Protein AF-G9KRQ0-F1 (afdb_monomer_lite)

pLDDT: mean 76.72, std 19.13, range [40.53, 97.62]

Foldseek 3Di:
DPPPCPPFKKFWKKKWFAADPLLVVQVVVLVVVVVPDPVVPPPPPPDDDDPCPPPPNFDFDKPAADWDQDPVRNTTMGTHGMPPDPPDDNPDDIDTDGDGDGDPPDDDDPPDDRDMDIDIDTPPDDPVPDDDPDDDDDDPDD

Radius of gyration: 24.35 Å; chains: 1; bounding box: 49×50×84 Å

InterPro domains:
  IPR028565 Mu homology domain [PF00928] (9-139)
  IPR028565 Mu homology domain [PS51072] (1-142)
  IPR036168 AP-2 complex subunit mu, C-terminal superfamily [SSF49447] (8-139)
  IPR050431 Adaptor complexes medium subunit [PTHR10529] (8-141)

Sequence (142 aa):
PSCASALRSCDNIMIHFPVPSQWIKALWTMNLQRQKSLKAKMNRRACLGNLHEPESEPVIQVTVGSAKYESAYRAIIWKIDRLPDKNSSPDHPHCLSYKLELGSDQEIPYDWYPFATVQFGMLDTCASRTEVRSLGVESDVQ

Secondary structure (DSSP, 8-state):
---------EEEEEEEEE--GGGHHHHHHHHHHT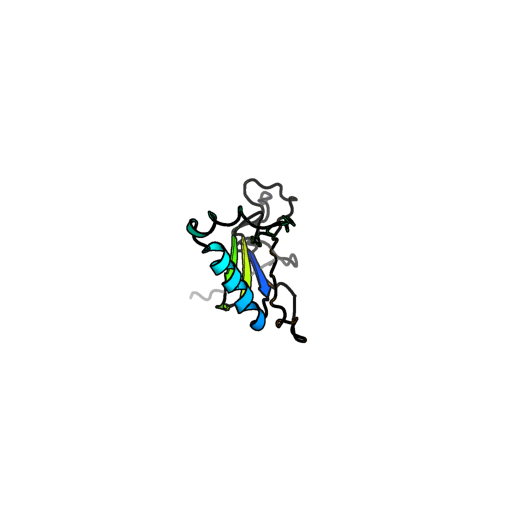T--GGGGGS-TTSS------------EESSSEEEEETTTTEEEEEEEEES-TTS-TTPPP-EE---PPPTT----TT---PPEEEEE-TT--TT--------------

Structure (mmCIF, N/CA/C/O backbone):
data_AF-G9KRQ0-F1
#
_entry.id   AF-G9KRQ0-F1
#
loop_
_atom_site.group_PDB
_atom_site.id
_atom_site.type_symbol
_atom_site.label_atom_id
_atom_site.label_alt_id
_atom_site.label_comp_id
_atom_site.label_asym_id
_atom_site.label_entity_id
_atom_site.label_seq_id
_atom_site.pdbx_PDB_ins_code
_atom_site.Cartn_x
_atom_site.Cartn_y
_atom_site.Cartn_z
_atom_site.occupancy
_atom_site.B_iso_or_equiv
_atom_site.auth_seq_id
_atom_site.auth_comp_id
_atom_site.auth_asym_id
_atom_site.auth_atom_id
_atom_site.pdbx_PDB_model_num
ATOM 1 N N . PRO A 1 1 ? 23.489 0.588 -27.232 1.00 40.53 1 PRO A N 1
ATOM 2 C CA . PRO A 1 1 ? 22.285 1.364 -26.863 1.00 40.53 1 PRO A CA 1
ATOM 3 C C . PRO A 1 1 ? 22.337 1.733 -25.376 1.00 40.53 1 PRO A C 1
ATOM 5 O O . PRO A 1 1 ? 21.961 0.951 -24.511 1.00 40.53 1 PRO A O 1
ATOM 8 N N . SER A 1 2 ? 22.905 2.901 -25.088 1.00 43.94 2 SER A N 1
ATOM 9 C CA . SER A 1 2 ? 22.895 3.508 -23.761 1.00 43.94 2 SER A CA 1
ATOM 10 C C . SER A 1 2 ? 21.457 3.898 -23.437 1.00 43.94 2 SER A C 1
ATOM 12 O O . SER A 1 2 ? 20.997 4.968 -23.838 1.00 43.94 2 SER A O 1
ATOM 14 N N . CYS A 1 3 ? 20.723 2.999 -22.781 1.00 45.84 3 CYS A N 1
ATOM 15 C CA . CYS A 1 3 ? 19.448 3.359 -22.189 1.00 45.84 3 CYS A CA 1
ATOM 16 C C . CYS A 1 3 ? 19.786 4.391 -21.115 1.00 45.84 3 CYS A C 1
ATOM 18 O O . CYS A 1 3 ? 20.409 4.064 -20.102 1.00 45.84 3 CYS A O 1
ATOM 20 N N . ALA A 1 4 ? 19.506 5.659 -21.421 1.00 44.25 4 ALA A N 1
ATOM 21 C CA . ALA A 1 4 ? 19.580 6.739 -20.460 1.00 44.25 4 ALA A CA 1
ATOM 22 C C . ALA A 1 4 ? 18.897 6.257 -19.182 1.00 44.25 4 ALA A C 1
ATOM 24 O O . ALA A 1 4 ? 17.858 5.602 -19.252 1.00 44.25 4 ALA A O 1
ATOM 25 N N . SER A 1 5 ? 19.505 6.535 -18.034 1.00 49.56 5 SER A N 1
ATOM 26 C CA . SER A 1 5 ? 18.956 6.242 -16.718 1.00 49.56 5 SER A CA 1
ATOM 27 C C . SER A 1 5 ? 17.664 7.039 -16.508 1.00 49.56 5 SER A C 1
ATOM 29 O O . SER A 1 5 ? 17.638 8.021 -15.769 1.00 49.56 5 SER A O 1
ATOM 31 N N . ALA A 1 6 ? 16.587 6.654 -17.190 1.00 54.94 6 ALA A N 1
ATOM 32 C CA . ALA A 1 6 ? 15.247 6.974 -16.763 1.00 54.94 6 ALA A CA 1
ATOM 33 C C . ALA A 1 6 ? 15.156 6.408 -15.347 1.00 54.94 6 ALA A C 1
ATOM 35 O O . ALA A 1 6 ? 15.410 5.216 -15.143 1.00 54.94 6 ALA A O 1
ATOM 36 N N . LEU A 1 7 ? 14.920 7.270 -14.355 1.00 62.81 7 LEU A N 1
ATOM 37 C CA . LEU A 1 7 ? 14.685 6.800 -12.996 1.00 62.81 7 LEU A CA 1
ATOM 38 C C . LEU A 1 7 ? 13.616 5.711 -13.072 1.00 62.81 7 LEU A C 1
ATOM 40 O O . LEU A 1 7 ? 12.515 5.964 -13.564 1.00 62.81 7 LEU A O 1
ATOM 44 N N . ARG A 1 8 ? 13.974 4.500 -12.634 1.00 78.56 8 ARG A N 1
ATOM 45 C CA . ARG A 1 8 ? 13.055 3.364 -12.586 1.00 78.56 8 ARG A CA 1
ATOM 46 C C . ARG A 1 8 ? 11.868 3.786 -11.736 1.00 78.56 8 ARG A C 1
ATOM 48 O O . ARG A 1 8 ? 12.049 4.071 -10.553 1.00 78.56 8 ARG A O 1
ATOM 55 N N . SER A 1 9 ? 10.695 3.879 -12.352 1.00 87.56 9 SER A N 1
ATOM 56 C CA . SER A 1 9 ? 9.474 4.187 -11.625 1.00 87.56 9 SER A CA 1
ATOM 57 C C . SER A 1 9 ? 8.774 2.919 -11.170 1.00 87.56 9 SER A C 1
ATOM 59 O O . SER A 1 9 ? 8.830 1.877 -11.820 1.00 87.56 9 SER A O 1
ATOM 61 N N . CYS A 1 10 ? 8.139 3.036 -10.016 1.00 91.19 10 CYS A N 1
ATOM 62 C CA . CYS A 1 10 ? 7.253 2.048 -9.447 1.00 91.19 10 CYS A CA 1
ATOM 63 C C . CYS A 1 10 ? 5.831 2.567 -9.632 1.00 91.19 10 CYS A C 1
ATOM 65 O O . CYS A 1 10 ? 5.508 3.634 -9.117 1.00 91.19 10 CYS A O 1
ATOM 67 N N . ASP A 1 11 ? 5.016 1.854 -10.392 1.00 93.81 11 ASP A N 1
ATOM 68 C CA . ASP A 1 11 ? 3.681 2.276 -10.796 1.00 93.81 11 ASP A CA 1
ATOM 69 C C . ASP A 1 11 ? 2.613 1.423 -10.098 1.00 93.81 11 ASP A C 1
ATOM 71 O O . ASP A 1 11 ? 2.853 0.268 -9.737 1.00 93.81 11 ASP A O 1
ATOM 75 N N . ASN A 1 12 ? 1.409 1.976 -9.941 1.00 95.31 12 ASN A N 1
ATOM 76 C CA . ASN A 1 12 ? 0.234 1.288 -9.391 1.00 95.31 12 ASN A CA 1
ATOM 77 C C . ASN A 1 12 ? 0.499 0.622 -8.031 1.00 95.31 12 ASN A C 1
ATOM 79 O O . ASN A 1 12 ? 0.153 -0.541 -7.811 1.00 95.31 12 ASN A O 1
ATOM 83 N N . ILE A 1 13 ? 1.137 1.353 -7.120 1.00 96.69 13 ILE A N 1
ATOM 84 C CA . ILE A 1 13 ? 1.489 0.839 -5.800 1.00 96.69 13 ILE A CA 1
ATOM 85 C C . ILE A 1 13 ? 0.234 0.795 -4.933 1.00 96.69 13 ILE A C 1
ATOM 87 O O . ILE A 1 13 ? -0.476 1.790 -4.765 1.00 96.69 13 ILE A O 1
ATOM 91 N N . MET A 1 14 ? -0.011 -0.364 -4.340 1.00 97.50 14 MET A N 1
ATOM 92 C CA . MET A 1 14 ? -1.110 -0.609 -3.428 1.00 97.50 14 MET A CA 1
ATOM 93 C C . MET A 1 14 ? -0.592 -1.328 -2.187 1.00 97.50 14 MET A C 1
ATOM 95 O O . MET A 1 14 ? -0.025 -2.415 -2.281 1.00 97.50 14 MET A O 1
ATOM 99 N N . ILE A 1 15 ? -0.774 -0.713 -1.021 1.00 97.62 15 ILE A N 1
ATOM 100 C CA . ILE A 1 15 ? -0.382 -1.287 0.269 1.00 97.62 15 ILE A CA 1
ATOM 101 C C . ILE A 1 15 ? -1.645 -1.577 1.073 1.00 97.62 15 ILE A C 1
ATOM 103 O O . ILE A 1 15 ? -2.445 -0.678 1.333 1.00 97.62 15 ILE A O 1
ATOM 107 N N . HIS A 1 16 ? -1.834 -2.839 1.446 1.00 96.31 16 HIS A N 1
ATOM 108 C CA . HIS A 1 16 ? -2.988 -3.332 2.190 1.00 96.31 16 HIS A CA 1
ATOM 109 C C . HIS A 1 16 ? -2.615 -3.524 3.653 1.00 96.31 16 HIS A C 1
ATOM 111 O O . HIS A 1 16 ? -1.859 -4.439 3.971 1.00 96.31 16 HIS A O 1
ATOM 117 N N . PHE A 1 17 ? -3.181 -2.715 4.544 1.00 94.62 17 PHE A N 1
ATOM 118 C CA . PHE A 1 17 ? -3.076 -2.906 5.989 1.00 94.62 17 PHE A CA 1
ATOM 119 C C . PHE A 1 17 ? -4.342 -3.613 6.495 1.00 94.62 17 PHE A C 1
ATOM 121 O O . PHE A 1 17 ? -5.408 -2.987 6.520 1.00 94.62 17 PHE A O 1
ATOM 128 N N . PRO A 1 18 ? -4.276 -4.911 6.848 1.00 93.69 18 PRO A N 1
ATOM 129 C CA . PRO A 1 18 ? -5.459 -5.690 7.200 1.00 93.69 18 PRO A CA 1
ATOM 130 C C . PRO A 1 18 ? -6.132 -5.160 8.470 1.00 93.69 18 PRO A C 1
ATOM 132 O O . PRO A 1 18 ? -5.482 -4.904 9.484 1.00 93.69 18 PRO A O 1
ATOM 135 N N . VAL A 1 19 ? -7.461 -5.041 8.421 1.00 89.94 19 VAL A N 1
ATOM 136 C CA . VAL A 1 19 ? -8.302 -4.615 9.543 1.00 89.94 19 VAL A CA 1
ATOM 137 C C . VAL A 1 19 ? -9.263 -5.753 9.915 1.00 89.94 19 VAL A C 1
ATOM 139 O O . VAL A 1 19 ? -10.127 -6.133 9.115 1.00 89.94 19 VAL A O 1
ATOM 142 N N . PRO A 1 20 ? -9.158 -6.299 11.137 1.00 89.69 20 PRO A N 1
ATOM 143 C CA . PRO A 1 20 ? -10.124 -7.232 11.697 1.00 89.69 20 PRO A CA 1
ATOM 144 C C . PRO A 1 20 ? -11.578 -6.795 11.516 1.00 89.69 20 PRO A C 1
ATOM 146 O O . PRO A 1 20 ? -11.937 -5.633 11.710 1.00 89.69 20 PRO A O 1
ATOM 149 N N . SER A 1 21 ? -12.453 -7.752 11.190 1.00 80.81 21 SER A N 1
ATOM 150 C CA . SER A 1 21 ? -13.876 -7.474 10.946 1.00 80.81 21 SER A CA 1
ATOM 151 C C . SER A 1 21 ? -14.577 -6.903 12.174 1.00 80.81 21 SER A C 1
ATOM 153 O O . SER A 1 21 ? -15.463 -6.061 12.037 1.00 80.81 21 SER A O 1
ATOM 155 N N . GLN A 1 22 ? -14.159 -7.326 13.370 1.00 82.56 22 GLN A N 1
ATOM 156 C CA . GLN A 1 22 ? -14.716 -6.851 14.636 1.00 82.56 22 GLN A CA 1
ATOM 157 C C . GLN A 1 22 ? -14.485 -5.353 14.877 1.00 82.56 22 GLN A C 1
ATOM 159 O O . GLN A 1 22 ? -15.301 -4.714 15.536 1.00 82.56 22 GLN A O 1
ATOM 164 N N . TRP A 1 23 ? -13.447 -4.766 14.275 1.00 82.69 23 TRP A N 1
ATOM 165 C CA . TRP A 1 23 ? -13.133 -3.344 14.424 1.00 82.69 23 TRP A CA 1
ATOM 166 C C . TRP A 1 23 ? -13.817 -2.457 13.379 1.00 82.69 23 TRP A C 1
ATOM 168 O O . TRP A 1 23 ? -13.763 -1.233 13.476 1.00 82.69 23 TRP A O 1
ATOM 178 N N . ILE A 1 24 ? -14.503 -3.032 12.382 1.00 71.81 24 ILE A N 1
ATOM 179 C CA . ILE A 1 24 ? -15.159 -2.243 11.329 1.00 71.81 24 ILE A CA 1
ATOM 180 C C . ILE A 1 24 ? -16.177 -1.282 11.950 1.00 71.81 24 ILE A C 1
ATOM 182 O O . ILE A 1 24 ? -16.237 -0.131 11.542 1.00 71.81 24 ILE A O 1
ATOM 186 N N . LYS A 1 25 ? -16.907 -1.678 13.002 1.00 65.62 25 LYS A N 1
ATOM 187 C CA . LYS A 1 25 ? -17.850 -0.781 13.699 1.00 65.62 25 LYS A CA 1
ATOM 188 C C . LYS A 1 25 ? -17.176 0.489 14.241 1.00 65.62 25 LYS A C 1
ATOM 190 O O . LYS A 1 25 ? -17.784 1.554 14.174 1.00 65.62 25 LYS A O 1
ATOM 195 N N . ALA A 1 26 ? -15.920 0.408 14.689 1.00 59.28 26 ALA A N 1
ATOM 196 C CA . ALA A 1 26 ? -15.151 1.574 15.122 1.00 59.28 26 ALA A CA 1
ATOM 197 C C . ALA A 1 26 ? -14.868 2.547 13.963 1.00 59.28 26 ALA A C 1
ATOM 199 O O . ALA A 1 26 ? -15.039 3.754 14.130 1.00 59.28 26 ALA A O 1
ATOM 200 N N . LEU A 1 27 ? -14.555 2.036 12.762 1.00 56.91 27 LEU A N 1
ATOM 201 C CA . LEU A 1 27 ? -14.367 2.861 11.556 1.00 56.91 27 L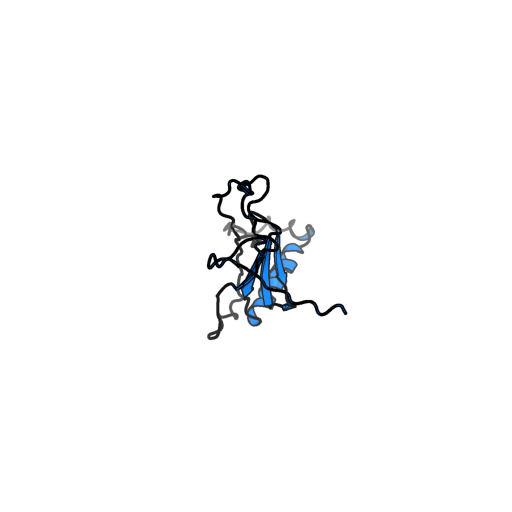EU A CA 1
ATOM 202 C C . LEU A 1 27 ? -15.636 3.656 11.180 1.00 56.91 27 LEU A C 1
ATOM 204 O O . LEU A 1 27 ? -15.546 4.785 10.696 1.00 56.91 27 LEU A O 1
ATOM 208 N N . TRP A 1 28 ? -16.829 3.100 11.418 1.00 52.53 28 TRP A N 1
ATOM 209 C CA . TRP A 1 28 ? -18.104 3.785 11.152 1.00 52.53 28 TRP A CA 1
ATOM 210 C C . TRP A 1 28 ? -18.443 4.842 12.208 1.00 52.53 28 TRP A C 1
ATOM 212 O O . TRP A 1 28 ? -18.935 5.916 11.850 1.00 52.53 28 TRP A O 1
ATOM 222 N N . THR A 1 29 ? -18.123 4.595 13.483 1.00 52.44 29 THR A N 1
ATOM 223 C CA . THR A 1 29 ? -18.253 5.604 14.550 1.00 52.44 29 THR A CA 1
ATOM 224 C C . THR A 1 29 ? -17.432 6.861 14.236 1.00 52.44 29 THR A C 1
ATOM 226 O O . THR A 1 29 ? -17.891 7.972 14.508 1.00 52.44 29 THR A O 1
ATOM 229 N N . MET A 1 30 ? -16.289 6.725 13.548 1.00 52.44 30 MET A N 1
ATOM 230 C CA . MET A 1 30 ? -15.482 7.875 13.102 1.00 52.44 30 MET A CA 1
ATOM 231 C C . MET A 1 30 ? -16.233 8.776 12.111 1.00 52.44 30 MET A C 1
ATOM 233 O O . MET A 1 30 ? -16.210 10.002 12.234 1.00 52.44 30 MET A O 1
ATOM 237 N N . ASN A 1 31 ? -16.957 8.185 11.153 1.00 46.97 31 ASN A N 1
ATOM 238 C CA . ASN A 1 31 ? -17.767 8.944 10.194 1.00 46.97 31 ASN A CA 1
ATOM 239 C C . ASN A 1 31 ? -18.951 9.656 10.871 1.00 46.97 31 ASN A C 1
ATOM 241 O O . ASN A 1 31 ? -19.307 10.768 10.479 1.00 46.97 31 ASN A O 1
ATOM 245 N N . LEU A 1 32 ? -19.537 9.054 11.913 1.00 43.69 32 LEU A N 1
ATOM 246 C CA . LEU A 1 32 ? -20.636 9.645 12.686 1.00 43.69 32 LEU A CA 1
ATOM 247 C C . LEU A 1 32 ? -20.177 10.816 13.565 1.00 43.69 32 LEU A C 1
ATOM 249 O O . LEU A 1 32 ? -20.897 11.807 13.690 1.00 43.69 32 LEU A O 1
ATOM 253 N N . GLN A 1 33 ? -18.966 10.763 14.127 1.00 47.41 33 GLN A N 1
ATOM 254 C CA . GLN A 1 33 ? -18.396 11.881 14.887 1.00 47.41 33 GLN A CA 1
ATOM 255 C C . GLN A 1 33 ? -18.176 13.117 13.999 1.00 47.41 33 GLN A C 1
ATOM 257 O O . GLN A 1 33 ? -18.457 14.238 14.424 1.00 47.41 33 GLN A O 1
ATOM 262 N N . ARG A 1 34 ? -17.822 12.900 12.723 1.00 50.56 34 ARG A N 1
ATOM 263 C CA . ARG A 1 34 ? -17.735 13.930 11.671 1.00 50.56 34 ARG A CA 1
ATOM 264 C C . ARG A 1 34 ? -19.095 14.544 11.286 1.00 50.56 34 ARG A C 1
ATOM 266 O O . ARG A 1 34 ? -19.132 15.581 10.632 1.00 50.56 34 ARG A O 1
ATOM 273 N N . GLN A 1 35 ? -20.208 13.922 11.683 1.00 45.97 35 GLN A N 1
ATOM 274 C CA . GLN A 1 35 ? -21.585 14.383 11.447 1.00 45.97 35 GLN A CA 1
ATOM 275 C C . GLN A 1 35 ? -22.243 14.988 12.703 1.00 45.97 35 GLN A C 1
ATOM 277 O O . GLN A 1 35 ? -23.458 15.196 12.728 1.00 45.97 35 GLN A O 1
ATOM 282 N N . LYS A 1 36 ? -21.481 15.323 13.758 1.00 44.94 36 LYS A N 1
ATOM 283 C CA . LYS A 1 36 ? -22.027 16.123 14.866 1.00 44.94 36 LYS A CA 1
ATOM 284 C C . LYS A 1 36 ? -22.346 17.530 14.354 1.00 44.94 36 LYS A C 1
ATOM 286 O O . LYS A 1 36 ? -21.467 18.359 14.147 1.00 44.94 36 LYS A O 1
ATOM 291 N N . SER A 1 37 ? -23.634 17.766 14.112 1.00 49.41 37 SER A N 1
ATOM 292 C CA . SER A 1 37 ? -24.184 19.019 13.595 1.00 49.41 37 SER A CA 1
ATOM 293 C C . SER A 1 37 ? -23.621 20.258 14.309 1.00 49.41 37 SER A C 1
ATOM 295 O O . SER A 1 37 ? -23.550 20.314 15.539 1.00 49.41 37 SER A O 1
ATOM 297 N N . LEU A 1 38 ? -23.304 21.305 13.539 1.00 52.31 38 LEU A N 1
ATOM 298 C CA . LEU A 1 38 ? -22.872 22.624 14.036 1.00 52.31 38 LEU A CA 1
ATOM 299 C C . LEU A 1 38 ? -23.839 23.241 15.072 1.00 52.31 38 LEU A C 1
ATOM 301 O O . LEU A 1 38 ? -23.469 24.153 15.807 1.00 52.31 38 LEU A O 1
ATOM 305 N N . LYS A 1 39 ? -25.069 22.722 15.175 1.00 44.97 39 LYS A N 1
ATOM 306 C CA . LYS A 1 39 ? -26.090 23.137 16.144 1.00 44.97 39 LYS A CA 1
ATOM 307 C C . LYS A 1 39 ? -25.793 22.691 17.585 1.00 44.97 39 LYS A C 1
ATOM 309 O O . LYS A 1 39 ? -26.290 23.326 18.509 1.00 44.97 39 LYS A O 1
ATOM 314 N N . ALA A 1 40 ? -24.963 21.667 17.806 1.00 49.72 40 ALA A N 1
ATOM 315 C CA . ALA A 1 40 ? -24.645 21.166 19.151 1.00 49.72 40 ALA A CA 1
ATOM 316 C C . ALA A 1 40 ? -23.486 21.913 19.851 1.00 49.72 40 ALA A C 1
ATOM 318 O O . ALA A 1 40 ? -23.265 21.725 21.047 1.00 49.72 40 ALA A O 1
ATOM 319 N N . LYS A 1 41 ? -22.756 22.795 19.147 1.00 51.44 41 LYS A N 1
ATOM 320 C CA . LYS A 1 41 ? -21.580 23.517 19.686 1.00 51.44 41 LYS A CA 1
ATOM 321 C C . LYS A 1 41 ? -21.924 24.779 20.502 1.00 51.44 41 LYS A C 1
ATOM 323 O O . LYS A 1 41 ? -21.021 25.499 20.916 1.00 51.44 41 LYS A O 1
ATOM 328 N N . MET A 1 42 ? -23.203 25.077 20.747 1.00 51.00 42 MET A N 1
ATOM 329 C CA . MET A 1 42 ? -23.611 26.323 21.421 1.00 51.00 42 MET A CA 1
ATOM 330 C C . MET A 1 42 ? -23.871 26.175 22.933 1.00 51.00 42 MET A C 1
ATOM 332 O O . MET A 1 42 ? -23.960 27.187 23.618 1.00 51.00 42 MET A O 1
ATOM 336 N N . ASN A 1 43 ? -23.952 24.960 23.495 1.00 51.00 43 ASN A N 1
ATOM 337 C CA . ASN A 1 43 ? -24.447 24.772 24.873 1.00 51.00 43 ASN A CA 1
ATOM 338 C C . ASN A 1 43 ? -23.479 24.051 25.833 1.00 51.00 43 ASN A C 1
ATOM 340 O O . ASN A 1 43 ? -23.882 23.186 26.602 1.00 51.00 43 ASN A O 1
ATOM 344 N N . ARG A 1 44 ? -22.179 24.376 25.783 1.00 53.34 44 ARG A N 1
ATOM 345 C CA . ARG A 1 44 ? -21.170 23.848 26.733 1.00 53.34 44 ARG A CA 1
ATOM 346 C C . ARG A 1 44 ? -20.537 24.899 27.649 1.00 53.34 44 ARG A C 1
ATOM 348 O O . ARG A 1 44 ? -19.581 24.597 28.348 1.00 53.34 44 ARG A O 1
ATOM 355 N N . ARG A 1 45 ? -21.051 26.133 27.687 1.00 49.34 45 ARG A N 1
ATOM 356 C CA . ARG A 1 45 ? -20.463 27.204 28.519 1.00 49.34 45 ARG A CA 1
ATOM 357 C C . ARG A 1 45 ? -20.882 27.186 30.001 1.00 49.34 45 ARG A C 1
ATOM 359 O O . ARG A 1 45 ? -20.554 28.135 30.698 1.00 49.34 45 ARG A O 1
ATOM 366 N N . ALA A 1 46 ? -21.583 26.160 30.497 1.00 52.94 46 ALA A N 1
ATOM 367 C CA . ALA A 1 46 ? -22.237 26.237 31.813 1.00 52.94 46 ALA A CA 1
ATOM 368 C C . ALA A 1 46 ? -21.798 25.223 32.891 1.00 52.94 46 ALA A C 1
ATOM 370 O O . ALA A 1 46 ? -22.305 25.320 34.005 1.00 52.94 46 ALA A O 1
ATOM 371 N N . CYS A 1 47 ? -20.869 24.287 32.655 1.00 43.50 47 CYS A N 1
ATOM 372 C CA . CYS A 1 47 ? -20.458 23.347 33.713 1.00 43.50 47 CYS A CA 1
ATOM 373 C C . CYS A 1 47 ? -18.946 23.060 33.707 1.00 43.50 47 CYS A C 1
ATOM 375 O O . CYS A 1 47 ? -18.432 22.458 32.774 1.00 43.50 47 CYS A O 1
ATOM 377 N N . LEU A 1 48 ? -18.280 23.535 34.767 1.00 51.53 48 LEU A N 1
ATOM 378 C CA . LEU A 1 48 ? -17.160 22.944 35.519 1.00 51.53 48 LEU A CA 1
ATOM 379 C C . LEU A 1 48 ? -16.162 22.026 34.773 1.00 51.53 48 LEU A C 1
ATOM 381 O O . LEU A 1 48 ? -16.478 20.890 34.442 1.00 51.53 48 LEU A O 1
ATOM 385 N N . GLY A 1 49 ? -14.903 22.483 34.689 1.00 42.16 49 GLY A N 1
ATOM 386 C CA . GLY A 1 49 ? -13.719 21.621 34.546 1.00 42.16 49 GLY A CA 1
ATOM 387 C C . GLY A 1 49 ? -13.353 21.227 33.114 1.00 42.16 49 GLY A C 1
ATOM 388 O O . GLY A 1 49 ? -13.594 20.104 32.689 1.00 42.16 49 GLY A O 1
ATOM 389 N N . ASN A 1 50 ? -12.700 22.130 32.377 1.00 41.53 50 ASN A N 1
ATOM 390 C CA . ASN A 1 50 ? -12.085 21.812 31.087 1.00 41.53 50 ASN A CA 1
ATOM 391 C C . ASN A 1 50 ? -10.792 21.002 31.310 1.00 41.53 50 ASN A C 1
ATOM 393 O O . ASN A 1 50 ? -9.701 21.568 31.360 1.00 41.53 50 ASN A O 1
ATOM 397 N N . LEU A 1 51 ? -10.900 19.676 31.413 1.00 41.47 51 LEU A N 1
ATOM 398 C CA . LEU A 1 51 ? -9.811 18.822 30.947 1.00 41.47 51 LEU A CA 1
ATOM 399 C C . LEU A 1 51 ? -9.890 18.862 29.420 1.00 41.47 51 LEU A C 1
ATOM 401 O O . LEU A 1 51 ? -10.788 18.275 28.818 1.00 41.47 51 LEU A O 1
ATOM 405 N N . HIS A 1 52 ? -9.015 19.650 28.802 1.00 42.97 52 HIS A N 1
ATOM 406 C CA . HIS A 1 52 ? -8.855 19.662 27.355 1.00 42.97 52 HIS A CA 1
ATOM 407 C C . HIS A 1 52 ? -8.176 18.347 26.960 1.00 42.97 52 HIS A C 1
ATOM 409 O O . HIS A 1 52 ? -6.977 18.330 26.702 1.00 42.97 52 HIS A O 1
ATOM 415 N N . GLU A 1 53 ? -8.926 17.242 26.962 1.00 42.31 53 GLU A N 1
ATOM 416 C CA . GLU A 1 53 ? -8.539 16.057 26.199 1.00 42.31 53 GLU A CA 1
ATOM 417 C C . GLU A 1 53 ? -8.394 16.547 24.758 1.00 42.31 53 GLU A C 1
ATOM 419 O O . GLU A 1 53 ? -9.392 17.003 24.183 1.00 42.31 53 GLU A O 1
ATOM 424 N N . PRO A 1 54 ? -7.173 16.591 24.195 1.00 44.53 54 PRO A N 1
ATOM 425 C CA . PRO A 1 54 ? -7.016 16.946 22.802 1.00 44.53 54 PRO A CA 1
ATOM 426 C C . PRO A 1 54 ? -7.891 15.966 22.035 1.00 44.53 54 PRO A C 1
ATOM 428 O O . PRO A 1 54 ? -7.705 14.754 22.144 1.00 44.53 54 PRO A O 1
ATOM 431 N N . GLU A 1 55 ? -8.891 16.496 21.332 1.00 47.59 55 GLU A N 1
ATOM 432 C CA . GLU A 1 55 ? -9.691 15.745 20.379 1.00 47.59 55 GLU A CA 1
ATOM 433 C C . GLU A 1 55 ? -8.674 15.128 19.416 1.00 47.59 55 GLU A C 1
ATOM 435 O O . GLU A 1 55 ? -8.119 15.810 18.559 1.00 47.59 55 GLU A O 1
ATOM 440 N N . SER A 1 56 ? -8.286 13.876 19.683 1.00 48.69 56 SER A N 1
ATOM 441 C CA . SER A 1 56 ? -7.332 13.129 18.879 1.00 48.69 56 SER A CA 1
ATOM 442 C C . SER A 1 56 ? -8.057 12.884 17.577 1.00 48.69 56 SER A C 1
ATOM 444 O O . SER A 1 56 ? -8.717 11.864 17.465 1.00 48.69 56 SER A O 1
ATOM 446 N N . GLU A 1 57 ? -8.049 13.840 16.649 1.00 43.44 57 GLU A N 1
ATOM 447 C CA . GLU A 1 57 ? -8.712 13.679 15.363 1.00 43.44 57 GLU A CA 1
ATOM 448 C C . GLU A 1 57 ? -8.077 12.478 14.659 1.00 43.44 57 GLU A C 1
ATOM 450 O O . GLU A 1 57 ? -6.903 12.538 14.275 1.00 43.44 57 GLU A O 1
ATOM 455 N N . PRO A 1 58 ? -8.800 11.362 14.480 1.00 51.59 58 PRO A N 1
ATOM 456 C CA . PRO A 1 58 ? -8.217 10.204 13.838 1.00 51.59 58 PRO A CA 1
ATOM 457 C C . PRO A 1 58 ? -8.385 10.425 12.341 1.00 51.59 58 PRO A C 1
ATOM 459 O O . PRO A 1 58 ? -9.379 10.045 11.722 1.00 51.59 58 PRO A O 1
ATOM 462 N N . VAL A 1 59 ? -7.424 11.136 11.766 1.00 70.00 59 VAL A N 1
ATOM 463 C CA . VAL A 1 59 ? -7.344 11.386 10.331 1.00 70.00 59 VAL A CA 1
ATOM 464 C C . VAL A 1 59 ? -6.390 10.350 9.754 1.00 70.00 59 VAL A C 1
ATOM 466 O O . VAL A 1 59 ? -5.252 10.236 10.204 1.00 70.00 59 VAL A O 1
ATOM 469 N N . ILE A 1 60 ? -6.845 9.580 8.762 1.00 86.94 60 ILE A N 1
ATOM 470 C CA . ILE A 1 60 ? -5.914 8.840 7.907 1.00 86.94 60 ILE A CA 1
ATOM 471 C C . ILE A 1 60 ? -5.130 9.896 7.129 1.00 86.94 60 ILE A C 1
ATOM 473 O O . ILE A 1 60 ? -5.695 10.612 6.303 1.00 86.94 60 ILE A O 1
ATOM 477 N N . GLN A 1 61 ? -3.845 10.016 7.424 1.00 89.81 61 GLN A N 1
ATOM 478 C CA . GLN A 1 61 ? -2.938 10.966 6.802 1.00 89.81 61 GLN A CA 1
ATOM 479 C C . GLN A 1 61 ? -1.955 10.214 5.919 1.00 89.81 61 GLN A C 1
ATOM 481 O O . GLN A 1 61 ? -1.409 9.185 6.315 1.00 89.81 61 GLN A O 1
ATOM 486 N N . VAL A 1 62 ? -1.720 10.744 4.725 1.00 92.38 62 VAL A N 1
ATOM 487 C CA . VAL A 1 62 ? -0.729 10.224 3.783 1.00 92.38 62 VAL A CA 1
ATOM 488 C C . VAL A 1 62 ? 0.087 11.376 3.229 1.00 92.38 62 VAL A C 1
ATOM 490 O O . VAL A 1 62 ? -0.452 12.458 3.001 1.00 92.38 62 VAL A O 1
ATOM 493 N N . THR A 1 63 ? 1.380 11.156 3.006 1.00 91.50 63 THR A N 1
ATOM 494 C CA . THR A 1 63 ? 2.233 12.170 2.367 1.00 91.50 63 THR A CA 1
ATOM 495 C C . THR A 1 63 ? 2.079 12.185 0.847 1.00 91.50 63 THR A C 1
ATOM 497 O O . THR A 1 63 ? 2.296 13.222 0.228 1.00 91.50 63 THR A O 1
ATOM 500 N N . VAL A 1 64 ? 1.674 11.059 0.249 1.00 91.69 64 VAL A N 1
ATOM 501 C CA . VAL A 1 64 ? 1.394 10.908 -1.187 1.00 91.69 64 VAL A CA 1
ATOM 502 C C . VAL A 1 64 ? 0.233 9.950 -1.423 1.00 91.69 64 VAL A C 1
ATOM 504 O O . VAL A 1 64 ? -0.036 9.058 -0.614 1.00 91.69 64 VAL A O 1
ATOM 507 N N . GLY A 1 65 ? -0.426 10.104 -2.568 1.00 93.38 65 GLY A N 1
ATOM 508 C CA . GLY A 1 65 ? -1.521 9.233 -2.971 1.00 93.38 65 GLY A CA 1
ATOM 509 C C . GLY A 1 65 ? -2.759 9.397 -2.090 1.00 93.38 65 GLY A C 1
ATOM 510 O O . GLY A 1 65 ? -3.061 10.485 -1.602 1.00 93.38 65 GLY A O 1
ATOM 511 N N . SER A 1 66 ? -3.503 8.310 -1.903 1.00 94.38 66 SER A N 1
ATOM 512 C CA . SER A 1 66 ? -4.718 8.298 -1.086 1.00 94.38 66 SER A CA 1
ATOM 513 C C . SER A 1 66 ? -4.802 7.033 -0.247 1.00 94.38 66 SER A C 1
ATOM 515 O O . SER A 1 66 ? -4.394 5.962 -0.693 1.00 94.38 66 SER A O 1
ATOM 517 N N . ALA A 1 67 ? -5.349 7.140 0.962 1.00 94.81 67 ALA A N 1
ATOM 518 C CA . ALA A 1 67 ? -5.618 5.981 1.797 1.00 94.81 67 ALA A CA 1
ATOM 519 C C . ALA A 1 67 ? -7.060 5.963 2.281 1.00 94.81 67 ALA A C 1
ATOM 521 O O . ALA A 1 67 ? -7.612 6.981 2.700 1.00 94.81 67 ALA A O 1
ATOM 522 N N . LYS A 1 68 ? -7.677 4.787 2.205 1.00 91.56 68 LYS A N 1
ATOM 523 C CA . LYS A 1 68 ? -9.058 4.574 2.634 1.00 91.56 68 LYS A CA 1
ATOM 524 C C . LYS A 1 68 ? -9.290 3.124 3.013 1.00 91.56 68 LYS A C 1
ATOM 526 O O . LYS A 1 68 ? -8.603 2.230 2.532 1.00 91.56 68 LYS A O 1
ATOM 531 N N . TYR A 1 69 ? -10.299 2.890 3.836 1.00 89.88 69 TYR A N 1
ATOM 532 C CA . TYR A 1 69 ? -10.785 1.540 4.074 1.00 89.88 69 TYR A CA 1
ATOM 533 C C . TYR A 1 69 ? -11.532 1.013 2.841 1.00 89.88 69 TYR A C 1
ATOM 535 O O . TYR A 1 69 ? -12.442 1.678 2.342 1.00 89.88 69 TYR A O 1
ATOM 543 N N . GLU A 1 70 ? -11.183 -0.185 2.371 1.00 90.56 70 GLU A N 1
ATOM 544 C CA . GLU A 1 70 ? -11.936 -0.902 1.338 1.00 90.56 70 GLU A CA 1
ATOM 545 C C . GLU A 1 70 ? -12.483 -2.217 1.908 1.00 90.56 70 GLU A C 1
ATOM 547 O O . GLU A 1 70 ? -11.736 -3.121 2.286 1.00 90.56 70 GLU A O 1
ATOM 552 N N . SER A 1 71 ? -13.814 -2.333 1.959 1.00 87.62 71 SER A N 1
ATOM 553 C CA . SER A 1 71 ? -14.506 -3.478 2.567 1.00 87.62 71 SER A CA 1
ATOM 554 C C . SER A 1 71 ? -14.269 -4.791 1.825 1.00 87.62 71 SER A C 1
ATOM 556 O O . SER A 1 71 ? -14.181 -5.831 2.472 1.00 87.62 71 SER A O 1
ATOM 558 N N . ALA A 1 72 ? -14.105 -4.744 0.498 1.00 90.69 72 ALA A N 1
ATOM 559 C CA . ALA A 1 72 ? -13.799 -5.915 -0.326 1.00 90.69 72 ALA A CA 1
ATOM 560 C C . ALA A 1 72 ? -12.493 -6.610 0.100 1.00 90.69 72 ALA A C 1
ATOM 562 O O . ALA A 1 72 ? -12.397 -7.831 0.035 1.00 90.69 72 ALA A O 1
ATOM 563 N N . TYR A 1 73 ? -11.521 -5.837 0.593 1.00 90.31 73 TYR A N 1
ATOM 564 C CA . TYR A 1 73 ? -10.223 -6.330 1.063 1.00 90.31 73 TYR A CA 1
ATOM 565 C C . TYR A 1 73 ? -10.115 -6.381 2.588 1.00 90.31 73 TYR A C 1
ATOM 567 O O . TYR A 1 73 ? -9.118 -6.865 3.116 1.00 90.31 73 TYR A O 1
ATOM 575 N N . ARG A 1 74 ? -11.121 -5.857 3.304 1.00 90.19 74 ARG A N 1
ATOM 576 C CA . ARG A 1 74 ? -11.112 -5.681 4.763 1.00 90.19 74 ARG A CA 1
ATOM 577 C C . ARG A 1 74 ? -9.814 -5.029 5.256 1.00 90.19 74 ARG A C 1
ATOM 579 O O . ARG A 1 74 ? -9.235 -5.452 6.251 1.00 90.19 74 ARG A O 1
ATOM 586 N N . ALA A 1 75 ? -9.352 -4.000 4.555 1.00 92.25 75 ALA A N 1
ATOM 587 C CA . ALA A 1 75 ? -8.054 -3.384 4.803 1.00 92.25 75 ALA A CA 1
ATOM 588 C C . ALA A 1 75 ? -8.094 -1.870 4.570 1.00 92.25 75 ALA A C 1
ATOM 590 O O . ALA A 1 75 ? -8.911 -1.370 3.792 1.00 92.25 75 ALA A O 1
ATOM 591 N N . ILE A 1 76 ? -7.194 -1.140 5.233 1.00 92.81 76 ILE A N 1
ATOM 592 C CA . ILE A 1 76 ? -6.823 0.208 4.798 1.00 92.81 76 ILE A CA 1
ATOM 593 C C . ILE A 1 76 ? -5.922 0.043 3.580 1.00 92.81 76 ILE A C 1
ATOM 595 O O . ILE A 1 76 ? -4.869 -0.586 3.657 1.00 92.81 76 ILE A O 1
ATOM 599 N N . ILE A 1 77 ? -6.358 0.593 2.456 1.00 95.69 77 ILE A N 1
ATOM 600 C CA . ILE A 1 77 ? -5.656 0.533 1.185 1.00 95.69 77 ILE A CA 1
ATOM 601 C C . ILE A 1 77 ? -4.996 1.880 0.945 1.00 95.69 77 ILE A C 1
ATOM 603 O O . ILE A 1 77 ? -5.696 2.881 0.792 1.00 95.69 77 ILE A O 1
ATOM 607 N N . TRP A 1 78 ? -3.667 1.898 0.892 1.00 97.38 78 TRP A N 1
ATOM 608 C CA . TRP A 1 78 ? -2.884 3.052 0.463 1.00 97.38 78 TRP A CA 1
ATOM 609 C C . TRP A 1 78 ? -2.517 2.897 -1.008 1.00 97.38 78 TRP A C 1
ATOM 611 O O . TRP A 1 78 ? -1.778 1.983 -1.371 1.00 97.38 78 TRP A O 1
ATOM 621 N N . LYS A 1 79 ? -3.072 3.768 -1.850 1.00 97.06 79 LYS A N 1
ATOM 622 C CA . LYS A 1 79 ? -2.848 3.800 -3.297 1.00 97.06 79 LYS A CA 1
ATOM 623 C C . LYS A 1 79 ? -1.913 4.947 -3.644 1.00 97.06 79 LYS A C 1
ATOM 625 O O . LYS A 1 79 ? -2.208 6.092 -3.297 1.00 97.06 79 LYS A O 1
ATOM 630 N N . ILE A 1 80 ? -0.826 4.635 -4.341 1.00 95.94 80 ILE A N 1
ATOM 631 C CA . ILE A 1 80 ? 0.136 5.599 -4.879 1.00 95.94 80 ILE A CA 1
ATOM 632 C C . ILE A 1 80 ? 0.308 5.279 -6.363 1.00 95.94 80 ILE A C 1
ATOM 634 O O . ILE A 1 80 ? 0.720 4.178 -6.719 1.00 95.94 80 ILE A O 1
ATOM 638 N N . ASP A 1 81 ? -0.009 6.236 -7.232 1.00 94.00 81 ASP A N 1
ATOM 639 C CA . ASP A 1 81 ? -0.018 5.987 -8.678 1.00 94.00 81 ASP A CA 1
ATOM 640 C C . ASP A 1 81 ? 1.386 5.707 -9.216 1.00 94.00 81 ASP A C 1
ATOM 642 O O . ASP A 1 81 ? 1.561 4.830 -10.061 1.00 94.00 81 ASP A O 1
ATOM 646 N N . ARG A 1 82 ? 2.383 6.450 -8.721 1.00 92.12 82 ARG A N 1
ATOM 647 C CA . ARG A 1 82 ? 3.762 6.368 -9.195 1.00 92.12 82 ARG A CA 1
ATOM 648 C C . ARG A 1 82 ? 4.766 6.886 -8.170 1.00 92.12 82 ARG A C 1
ATOM 650 O O . ARG A 1 82 ? 4.535 7.928 -7.564 1.00 92.12 82 ARG A O 1
ATOM 657 N N . LEU A 1 83 ? 5.901 6.202 -8.042 1.00 91.31 83 LEU A N 1
ATOM 658 C CA . LEU A 1 83 ? 7.087 6.651 -7.309 1.00 91.31 83 LEU A CA 1
ATOM 659 C C . LEU A 1 83 ? 8.347 6.577 -8.191 1.00 91.31 83 LEU A C 1
ATOM 661 O O . LEU A 1 83 ? 8.453 5.647 -8.991 1.00 91.31 83 LEU A O 1
ATOM 665 N N . PRO A 1 84 ? 9.321 7.493 -8.041 1.00 88.62 84 PRO A N 1
ATOM 666 C CA . PRO A 1 84 ? 9.225 8.727 -7.259 1.00 88.62 84 PRO A CA 1
ATOM 667 C C . PRO A 1 84 ? 8.176 9.675 -7.860 1.00 88.62 84 PRO A C 1
ATOM 669 O O . PRO A 1 84 ? 7.946 9.682 -9.075 1.00 88.62 84 PRO A O 1
ATOM 672 N N . ASP A 1 85 ? 7.518 10.461 -7.008 1.00 79.69 85 ASP A N 1
ATOM 673 C CA . ASP A 1 85 ? 6.623 11.515 -7.481 1.00 79.69 85 ASP A CA 1
ATOM 674 C C . ASP A 1 85 ? 7.437 12.584 -8.231 1.00 79.69 85 ASP A C 1
ATOM 676 O O . ASP A 1 85 ? 8.602 12.831 -7.910 1.00 79.69 85 ASP A O 1
ATOM 680 N N . LYS A 1 86 ? 6.823 13.236 -9.226 1.00 76.81 86 LYS A N 1
ATOM 681 C CA . LYS A 1 86 ? 7.483 14.177 -10.151 1.00 76.81 86 LYS A CA 1
ATOM 682 C C . LYS A 1 86 ? 8.239 15.302 -9.437 1.00 76.81 86 LYS A C 1
ATOM 684 O O . LYS A 1 86 ? 9.196 15.826 -9.995 1.00 76.81 86 LYS A O 1
ATOM 689 N N . ASN A 1 87 ? 7.804 15.656 -8.227 1.00 70.50 87 ASN A N 1
ATOM 690 C CA . ASN A 1 87 ? 8.363 16.743 -7.423 1.00 70.50 87 ASN A CA 1
ATOM 691 C C . ASN A 1 87 ? 9.080 16.256 -6.153 1.00 70.50 87 ASN A C 1
ATOM 693 O O . ASN A 1 87 ? 9.516 17.074 -5.345 1.00 70.50 87 ASN A O 1
ATOM 697 N N . SER A 1 88 ? 9.175 14.941 -5.944 1.00 71.06 88 SER A N 1
ATOM 698 C CA . SER A 1 88 ? 9.825 14.367 -4.766 1.00 71.06 88 SER A CA 1
ATOM 699 C C . SER A 1 88 ? 11.295 14.060 -5.037 1.00 71.06 88 SER A C 1
ATOM 701 O O . SER A 1 88 ? 11.658 13.596 -6.119 1.00 71.06 88 SER A O 1
ATOM 703 N N . SER A 1 89 ? 12.143 14.295 -4.033 1.00 75.12 89 SER A N 1
ATOM 704 C CA . SER A 1 89 ? 13.489 13.722 -4.034 1.00 75.12 89 SER A CA 1
ATOM 705 C C . SER A 1 89 ? 13.374 12.190 -4.039 1.00 75.12 89 SER A C 1
ATOM 707 O O . SER A 1 89 ? 12.563 11.672 -3.267 1.00 75.12 89 SER A O 1
ATOM 709 N N . PRO A 1 90 ? 14.171 11.458 -4.842 1.00 71.88 90 PRO A N 1
ATOM 710 C CA . PRO A 1 90 ? 14.119 9.994 -4.915 1.00 71.88 90 PRO A CA 1
ATOM 711 C C . PRO A 1 90 ? 14.272 9.295 -3.558 1.00 71.88 90 PRO A C 1
ATOM 713 O O . PRO A 1 90 ? 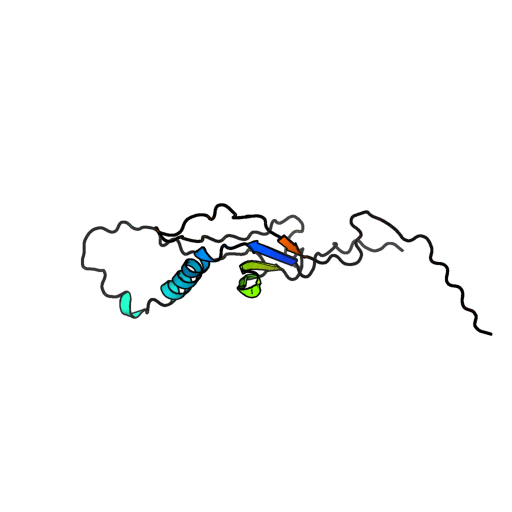13.733 8.209 -3.367 1.00 71.88 90 PRO A O 1
ATOM 716 N N . ASP A 1 91 ? 14.969 9.940 -2.620 1.00 78.31 91 ASP A N 1
ATOM 7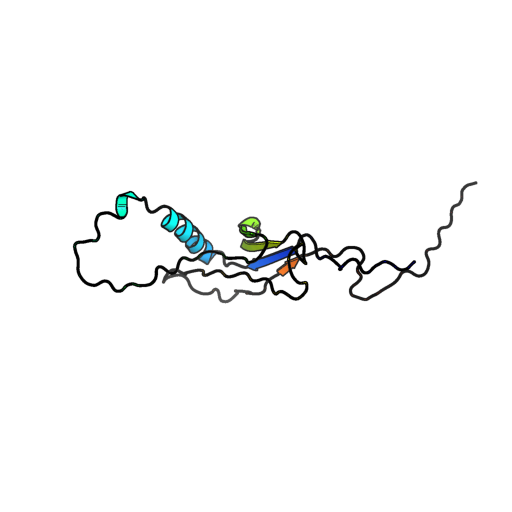17 C CA . ASP A 1 91 ? 15.272 9.399 -1.293 1.00 78.31 91 ASP A CA 1
ATOM 718 C C . ASP A 1 91 ? 14.319 9.910 -0.198 1.00 78.31 91 ASP A C 1
ATOM 720 O O . ASP A 1 91 ? 14.546 9.682 0.991 1.00 78.31 91 ASP A O 1
ATOM 724 N N . HIS A 1 92 ? 13.259 10.641 -0.562 1.00 82.50 92 HIS A N 1
ATOM 725 C CA . HIS A 1 92 ? 12.291 11.126 0.415 1.00 82.50 92 HIS A CA 1
ATOM 726 C C . HIS A 1 92 ? 11.332 9.997 0.832 1.00 82.50 92 HIS A C 1
ATOM 728 O O . HIS A 1 92 ? 10.614 9.467 -0.018 1.00 82.50 92 HIS A O 1
ATOM 734 N N . PRO A 1 93 ? 11.268 9.624 2.125 1.00 88.69 93 PRO A N 1
ATOM 735 C CA . PRO A 1 93 ? 10.344 8.595 2.574 1.00 88.69 93 PRO A CA 1
ATOM 736 C C . PRO A 1 93 ? 8.899 9.090 2.499 1.00 88.69 93 PRO A C 1
ATOM 738 O O . PRO A 1 93 ? 8.583 10.227 2.851 1.00 88.69 93 PRO A O 1
ATOM 741 N N . HIS A 1 94 ? 8.001 8.197 2.098 1.00 91.31 94 HIS A N 1
ATOM 742 C CA . HIS A 1 94 ? 6.568 8.441 2.135 1.00 91.31 94 HIS A CA 1
ATOM 743 C C . HIS A 1 94 ? 5.939 7.745 3.338 1.00 91.31 94 HIS A C 1
ATOM 745 O O . HIS A 1 94 ? 6.307 6.618 3.670 1.00 91.31 94 HIS A O 1
ATOM 751 N N . CYS A 1 95 ? 4.970 8.402 3.974 1.00 92.44 95 CYS A N 1
ATOM 752 C CA . CYS A 1 95 ? 4.383 7.941 5.226 1.00 92.44 95 CYS A CA 1
ATOM 753 C C . CYS A 1 95 ? 2.860 7.877 5.126 1.00 92.44 95 CYS A C 1
ATOM 755 O O . CYS A 1 95 ? 2.225 8.749 4.527 1.00 92.44 95 CYS A O 1
ATOM 757 N N . LEU A 1 96 ? 2.300 6.873 5.796 1.00 93.00 96 LEU A N 1
ATOM 758 C CA . LEU A 1 96 ? 0.888 6.762 6.123 1.00 93.00 96 LEU A CA 1
ATOM 759 C C . LEU A 1 96 ? 0.754 6.667 7.644 1.00 93.00 96 LEU A C 1
ATOM 761 O O . LEU A 1 96 ? 1.415 5.842 8.273 1.00 93.00 96 LEU A O 1
ATOM 765 N N . SER A 1 97 ? -0.135 7.476 8.210 1.00 89.81 97 SER A N 1
ATOM 766 C CA . SER A 1 97 ? -0.462 7.490 9.635 1.00 89.81 97 SER A CA 1
ATOM 767 C C . SER A 1 97 ? -1.971 7.382 9.806 1.00 89.81 97 SER A C 1
ATOM 769 O O . SER A 1 97 ? -2.726 8.127 9.188 1.00 89.81 97 SER A O 1
ATOM 771 N N . TYR A 1 98 ? -2.431 6.466 10.651 1.00 85.62 98 TYR A N 1
ATOM 772 C CA . TYR A 1 98 ? -3.836 6.369 11.037 1.00 85.62 98 TYR A CA 1
ATOM 773 C C . TYR A 1 98 ? -3.943 5.862 12.471 1.00 85.62 98 TYR A C 1
ATOM 775 O O . TYR A 1 98 ? -3.104 5.093 12.935 1.00 85.62 98 TYR A O 1
ATOM 783 N N . LYS A 1 99 ? -4.993 6.293 13.168 1.00 81.19 99 LYS A N 1
ATOM 784 C CA . LYS A 1 99 ? -5.329 5.837 14.517 1.00 81.19 99 LYS A CA 1
ATOM 785 C C . LYS A 1 99 ? -6.717 5.214 14.477 1.00 81.19 99 LYS A C 1
ATOM 787 O O . LYS A 1 99 ? -7.656 5.839 13.993 1.00 81.19 99 LYS A O 1
ATOM 792 N N . LEU A 1 100 ? -6.834 3.988 14.975 1.00 79.81 100 LEU A N 1
ATOM 793 C CA . LEU A 1 100 ? -8.109 3.302 15.145 1.00 79.81 100 LEU A CA 1
ATOM 794 C C . LEU A 1 100 ? -8.395 3.185 16.639 1.00 79.81 100 LEU A C 1
ATOM 796 O O . LEU A 1 100 ? -7.622 2.569 17.368 1.00 79.81 100 LEU A O 1
ATOM 800 N N . GLU A 1 101 ? -9.483 3.798 17.092 1.00 78.44 101 GLU A N 1
ATOM 801 C CA . GLU A 1 101 ? -9.907 3.733 18.491 1.00 78.44 101 GLU A CA 1
ATOM 802 C C . GLU A 1 101 ? -10.920 2.604 18.660 1.00 78.44 101 GLU A C 1
ATOM 804 O O . GLU A 1 101 ? -11.981 2.615 18.037 1.00 78.44 101 GLU A O 1
ATOM 809 N N . LEU A 1 102 ? -10.571 1.609 19.473 1.00 80.94 102 LEU A N 1
ATOM 810 C CA . LEU A 1 102 ? -11.420 0.453 19.743 1.00 80.94 102 LEU A CA 1
ATOM 811 C C . LEU A 1 102 ? -12.407 0.763 20.875 1.00 80.94 102 LEU A C 1
ATOM 813 O O . LEU A 1 102 ? -12.099 1.520 21.796 1.00 80.94 102 LEU A O 1
ATOM 817 N N . GLY A 1 103 ? -13.600 0.170 20.800 1.00 78.56 103 GLY A N 1
ATOM 818 C CA . GLY A 1 103 ? -14.548 0.177 21.918 1.00 78.56 103 GLY A CA 1
ATOM 819 C C . GLY A 1 103 ? -14.009 -0.615 23.113 1.00 78.56 103 GLY A C 1
ATOM 820 O O . GLY A 1 103 ? -13.146 -1.471 22.950 1.00 78.56 103 GLY A O 1
ATOM 821 N N . SER A 1 104 ? -14.533 -0.370 24.317 1.00 80.88 104 SER A N 1
ATOM 822 C CA . SER A 1 104 ? -14.120 -1.096 25.533 1.00 80.88 104 SER A CA 1
ATOM 823 C C . SER A 1 104 ? -14.389 -2.603 25.473 1.00 80.88 104 SER A C 1
ATOM 825 O O . SER A 1 104 ? -13.785 -3.367 26.213 1.00 80.88 104 SER A O 1
ATOM 827 N N . ASP A 1 105 ? -15.329 -3.013 24.624 1.00 81.88 105 ASP A N 1
ATOM 828 C CA . ASP A 1 105 ? -15.717 -4.393 24.340 1.00 81.88 105 ASP A CA 1
ATOM 829 C C . ASP A 1 105 ? -14.961 -4.999 23.142 1.00 81.88 105 ASP A C 1
ATOM 831 O O . ASP A 1 105 ? -15.192 -6.152 22.783 1.00 81.88 105 ASP A O 1
ATOM 835 N N . GLN A 1 106 ? -14.087 -4.227 22.489 1.00 83.75 106 GLN A N 1
ATOM 836 C CA . GLN A 1 106 ? -13.331 -4.665 21.322 1.00 83.75 106 GLN A CA 1
ATOM 837 C C . GLN A 1 106 ? -11.895 -5.005 21.704 1.00 83.75 106 GLN A C 1
ATOM 839 O O . GLN A 1 106 ? -11.108 -4.145 22.089 1.00 83.75 106 GLN A O 1
ATOM 844 N N . GLU A 1 107 ? -11.537 -6.267 21.501 1.00 86.62 107 GLU A N 1
ATOM 845 C CA . GLU A 1 107 ? -10.190 -6.772 21.742 1.00 86.62 107 GLU A CA 1
ATOM 846 C C . GLU A 1 107 ? -9.425 -6.999 20.435 1.00 86.62 107 GLU A C 1
ATOM 848 O O . GLU A 1 107 ? -9.990 -6.991 19.328 1.00 86.62 107 GLU A O 1
ATOM 853 N N . ILE A 1 108 ? -8.114 -7.213 20.569 1.00 88.25 108 ILE A N 1
ATOM 854 C CA . ILE A 1 108 ? -7.275 -7.662 19.464 1.00 88.25 108 ILE A CA 1
ATOM 855 C C . ILE A 1 108 ? -7.532 -9.151 19.218 1.00 88.25 108 ILE A C 1
ATOM 857 O O . ILE A 1 108 ? -7.346 -9.940 20.142 1.00 88.25 108 ILE A O 1
ATOM 861 N N . PRO A 1 109 ? -7.963 -9.554 18.004 1.00 90.06 109 PRO A N 1
ATOM 862 C CA . PRO A 1 109 ? -8.189 -10.963 17.720 1.00 90.06 109 PRO A CA 1
ATOM 863 C C . PRO A 1 109 ? -6.888 -11.756 17.865 1.00 90.06 109 PRO A C 1
ATOM 865 O O . PRO A 1 109 ? -5.825 -11.299 17.448 1.00 90.06 109 PRO A O 1
ATOM 868 N N . TYR A 1 110 ? -6.981 -12.965 18.415 1.00 89.75 110 TYR A N 1
ATOM 869 C CA . TYR A 1 110 ? -5.820 -13.836 18.616 1.00 89.75 110 TYR A CA 1
ATOM 870 C C . TYR A 1 110 ? -5.183 -14.293 17.293 1.00 89.75 110 TYR A C 1
ATOM 872 O O . TYR A 1 110 ? -3.972 -14.465 17.204 1.00 89.75 110 TYR A O 1
ATOM 880 N N . ASP A 1 111 ? -5.996 -14.452 16.251 1.00 88.75 111 ASP A N 1
ATOM 881 C CA . ASP A 1 111 ? -5.589 -14.814 14.893 1.00 88.75 111 ASP A CA 1
ATOM 882 C C . ASP A 1 111 ? -5.238 -13.593 14.025 1.00 88.75 111 ASP A C 1
ATOM 884 O O . ASP A 1 111 ? -5.110 -13.703 12.803 1.00 88.75 111 ASP A O 1
ATOM 888 N N . TRP A 1 112 ? -5.088 -12.407 14.627 1.00 88.50 112 TRP A N 1
ATOM 889 C CA . TRP A 1 112 ? -4.762 -11.208 13.869 1.00 88.50 112 TRP A CA 1
ATOM 890 C C . TRP A 1 112 ? -3.365 -11.307 13.252 1.00 88.50 112 TRP A C 1
ATOM 892 O O . TRP A 1 112 ? -2.360 -11.459 13.943 1.00 88.50 112 TRP A O 1
ATOM 902 N N . TYR A 1 113 ? -3.314 -11.163 11.929 1.00 89.44 113 TYR A N 1
ATOM 903 C CA . TYR A 1 113 ? -2.085 -11.157 11.146 1.00 89.44 113 TYR A CA 1
ATOM 904 C C . TYR A 1 113 ? -1.806 -9.734 10.626 1.00 89.44 113 TYR A C 1
ATOM 906 O O . TYR A 1 113 ? -2.341 -9.348 9.585 1.00 89.44 113 TYR A O 1
ATOM 914 N N . PRO A 1 114 ? -1.006 -8.917 11.340 1.00 89.25 114 PRO A N 1
ATOM 915 C CA . PRO A 1 114 ? -0.859 -7.481 11.085 1.00 89.25 114 PRO A CA 1
ATOM 916 C C . PRO A 1 114 ? 0.181 -7.156 10.001 1.00 89.25 114 PRO A C 1
ATOM 918 O O . PRO A 1 114 ? 0.844 -6.122 10.061 1.00 89.25 114 PRO A O 1
ATOM 921 N N . PHE A 1 115 ? 0.373 -8.036 9.020 1.00 94.38 115 PHE A N 1
ATOM 922 C CA . PHE A 1 115 ? 1.354 -7.807 7.963 1.00 94.38 115 PHE A CA 1
ATOM 923 C C . PHE A 1 115 ? 0.715 -7.108 6.774 1.00 94.38 115 PHE A C 1
ATOM 925 O O . PHE A 1 115 ? -0.347 -7.502 6.289 1.00 94.38 115 PHE A O 1
ATOM 932 N N . ALA A 1 116 ? 1.395 -6.072 6.289 1.00 95.31 116 ALA A N 1
ATOM 933 C CA . ALA A 1 116 ? 0.969 -5.379 5.093 1.00 95.31 116 ALA A CA 1
ATOM 934 C C . ALA A 1 116 ? 1.281 -6.215 3.847 1.00 95.31 116 ALA A C 1
ATOM 936 O O . ALA A 1 116 ? 2.366 -6.782 3.720 1.00 95.31 116 ALA A O 1
ATOM 937 N N . THR A 1 117 ? 0.344 -6.256 2.905 1.00 96.62 117 THR A N 1
ATOM 938 C CA . THR A 1 117 ? 0.598 -6.800 1.563 1.00 96.62 117 THR A CA 1
ATOM 939 C C . THR A 1 117 ? 0.850 -5.649 0.605 1.00 96.62 117 THR A C 1
ATOM 941 O O . THR A 1 117 ? 0.080 -4.693 0.592 1.00 96.62 117 THR A O 1
ATOM 944 N N . VAL A 1 118 ? 1.910 -5.738 -0.195 1.00 97.38 118 VAL A N 1
ATOM 945 C CA . VAL A 1 118 ? 2.283 -4.701 -1.163 1.00 97.38 118 VAL A CA 1
ATOM 946 C C . VAL A 1 118 ? 2.148 -5.258 -2.575 1.00 97.38 118 VAL A C 1
ATOM 948 O O . VAL A 1 118 ? 2.652 -6.339 -2.871 1.00 97.38 118 VAL A O 1
ATOM 951 N N . GLN A 1 119 ? 1.484 -4.510 -3.446 1.00 97.00 119 GLN A N 1
ATOM 952 C CA . GLN A 1 119 ? 1.375 -4.775 -4.877 1.00 97.00 119 GLN A CA 1
ATOM 953 C C . GLN A 1 119 ? 1.894 -3.559 -5.635 1.00 97.00 119 GLN A C 1
ATOM 955 O O . GLN A 1 119 ? 1.610 -2.433 -5.243 1.00 97.00 119 GLN A O 1
ATOM 960 N N . PHE A 1 120 ? 2.681 -3.774 -6.684 1.00 96.25 120 PHE A N 1
ATOM 961 C CA . PHE A 1 120 ? 3.236 -2.703 -7.507 1.00 96.25 120 PHE A CA 1
ATOM 962 C C . PHE A 1 120 ? 3.708 -3.248 -8.857 1.00 96.25 120 PHE A C 1
ATOM 964 O O . PHE A 1 120 ? 3.931 -4.451 -9.004 1.00 96.25 120 PHE A O 1
ATOM 971 N N . GLY A 1 121 ? 3.886 -2.360 -9.833 1.00 93.81 121 GLY A N 1
ATOM 972 C CA . GLY A 1 121 ? 4.515 -2.655 -11.116 1.00 93.81 121 GLY A CA 1
ATOM 973 C C . GLY A 1 121 ? 5.834 -1.906 -11.274 1.00 93.81 121 GLY A C 1
ATOM 974 O O . GLY A 1 121 ? 5.926 -0.730 -10.942 1.00 93.81 121 GLY A O 1
ATOM 975 N N . MET A 1 122 ? 6.856 -2.570 -11.811 1.00 91.94 122 MET A N 1
ATOM 976 C CA . MET A 1 122 ? 8.067 -1.907 -12.301 1.00 91.94 122 MET A CA 1
ATOM 977 C C . MET A 1 122 ? 8.364 -2.390 -13.720 1.00 91.94 122 MET A C 1
ATOM 979 O O . MET A 1 122 ? 8.808 -3.522 -13.921 1.00 91.94 122 MET A O 1
ATOM 983 N N . LEU A 1 123 ? 8.103 -1.532 -14.703 1.00 87.19 123 LEU A N 1
ATOM 984 C CA . LEU A 1 123 ? 8.365 -1.823 -16.113 1.00 87.19 123 LEU A CA 1
ATOM 985 C C . LEU A 1 123 ? 9.868 -1.817 -16.408 1.00 87.19 123 LEU A C 1
ATOM 987 O O . LEU A 1 123 ? 10.628 -1.111 -15.750 1.00 87.19 123 LEU A O 1
ATOM 991 N N . ASP A 1 124 ? 10.288 -2.618 -17.389 1.00 85.00 124 ASP A N 1
ATOM 992 C CA . ASP A 1 124 ? 11.679 -2.713 -17.864 1.00 85.00 124 ASP A CA 1
ATOM 993 C C . ASP A 1 124 ? 12.711 -3.004 -16.759 1.00 85.00 124 ASP A C 1
ATOM 995 O O . ASP A 1 124 ? 13.896 -2.669 -16.856 1.00 85.00 124 ASP A O 1
ATOM 999 N N . THR A 1 125 ? 12.267 -3.658 -15.683 1.00 85.31 125 THR A N 1
ATOM 1000 C CA . THR A 1 125 ? 13.132 -4.097 -14.590 1.00 85.31 125 THR A CA 1
ATOM 1001 C C . THR A 1 125 ? 12.981 -5.587 -14.340 1.00 85.31 125 THR A C 1
ATOM 1003 O O . THR A 1 125 ? 11.900 -6.162 -14.436 1.00 85.31 125 THR A O 1
ATOM 1006 N N . CYS A 1 126 ? 14.094 -6.220 -13.987 1.00 88.12 126 CYS A N 1
ATOM 1007 C CA . CYS A 1 126 ? 14.121 -7.598 -13.536 1.00 88.12 126 CYS A CA 1
ATOM 1008 C C . CYS A 1 126 ? 14.869 -7.640 -12.206 1.00 88.12 126 CYS A C 1
ATOM 1010 O O . CYS A 1 126 ? 16.054 -7.302 -12.149 1.00 88.12 126 CYS A O 1
ATOM 1012 N N . ALA A 1 127 ? 14.187 -8.047 -11.135 1.00 89.31 127 ALA A N 1
ATOM 1013 C CA . ALA A 1 127 ? 14.783 -8.105 -9.801 1.00 89.31 127 ALA A CA 1
ATOM 1014 C C . ALA A 1 127 ? 16.006 -9.040 -9.753 1.00 89.31 127 ALA A C 1
ATOM 1016 O O . ALA A 1 127 ? 17.020 -8.700 -9.145 1.00 89.31 127 ALA A O 1
ATOM 1017 N N . SER A 1 128 ? 15.948 -10.176 -10.457 1.00 92.88 128 SER A N 1
ATOM 1018 C CA . SER A 1 128 ? 17.058 -11.133 -10.571 1.00 92.88 128 SER A CA 1
ATOM 1019 C C . SER A 1 128 ? 18.142 -10.708 -11.560 1.00 92.88 128 SER A C 1
ATOM 1021 O O . SER A 1 128 ? 19.169 -11.379 -11.649 1.00 92.88 128 SER A O 1
ATOM 1023 N N . ARG A 1 129 ? 17.927 -9.614 -12.307 1.00 88.06 129 ARG A N 1
ATOM 1024 C CA . ARG A 1 129 ? 18.789 -9.164 -13.414 1.00 88.06 129 ARG A CA 1
ATOM 1025 C C . ARG A 1 129 ? 18.983 -10.230 -14.498 1.00 88.06 129 ARG A C 1
ATOM 1027 O O . ARG A 1 129 ? 20.014 -10.263 -15.160 1.00 88.06 129 ARG A O 1
ATOM 1034 N N . THR A 1 130 ? 18.018 -11.132 -14.654 1.00 91.25 130 THR A N 1
ATOM 1035 C CA . THR A 1 130 ? 18.047 -12.132 -15.720 1.00 91.25 130 THR A CA 1
ATOM 1036 C C . THR A 1 130 ? 17.867 -11.447 -17.075 1.00 91.25 130 THR A C 1
ATOM 1038 O O . THR A 1 130 ? 16.983 -10.609 -17.232 1.00 91.25 130 THR A O 1
ATOM 1041 N N . GLU A 1 131 ? 18.685 -11.828 -18.056 1.00 92.81 131 GLU A N 1
ATOM 1042 C CA . GLU A 1 131 ? 18.665 -11.279 -19.414 1.00 92.81 131 GLU A CA 1
ATOM 1043 C C . GLU A 1 131 ? 18.458 -12.399 -20.441 1.00 92.81 131 GLU A C 1
ATOM 1045 O O . GLU A 1 131 ? 19.068 -13.468 -20.347 1.00 92.81 131 GLU A O 1
ATOM 1050 N N . VAL A 1 132 ? 17.614 -12.152 -21.446 1.00 92.38 132 VAL A N 1
ATOM 1051 C CA . VAL A 1 132 ? 17.429 -13.059 -22.587 1.00 92.38 132 VAL A CA 1
ATOM 1052 C C . VAL A 1 132 ? 18.520 -12.770 -23.614 1.00 92.38 132 VAL A C 1
ATOM 1054 O O . VAL A 1 132 ? 18.582 -11.674 -24.162 1.00 92.38 132 VAL A O 1
ATOM 1057 N N . ARG A 1 133 ? 19.392 -13.750 -23.878 1.00 94.44 133 ARG A N 1
ATOM 1058 C CA . ARG A 1 133 ? 20.525 -13.582 -24.809 1.00 94.44 133 ARG A CA 1
ATOM 1059 C C . ARG A 1 133 ? 20.158 -13.823 -26.268 1.00 94.44 133 ARG A C 1
ATOM 1061 O O . ARG A 1 133 ? 20.678 -13.145 -27.147 1.00 94.44 133 ARG A O 1
ATOM 1068 N N . SER A 1 134 ? 19.300 -14.800 -26.526 1.00 94.50 134 SER A N 1
ATOM 1069 C CA . SER A 1 134 ? 18.848 -15.143 -27.871 1.00 94.50 134 SER A CA 1
ATOM 1070 C C . SER A 1 134 ? 17.489 -15.836 -27.820 1.00 94.50 134 SER A C 1
ATOM 1072 O O . SER A 1 134 ? 17.151 -16.499 -26.839 1.00 94.50 134 SER A O 1
ATOM 1074 N N . LEU A 1 135 ? 16.719 -15.668 -28.895 1.00 93.75 135 LEU A N 1
ATOM 1075 C CA . LEU A 1 135 ? 15.459 -16.356 -29.153 1.00 93.75 135 LEU A CA 1
ATOM 1076 C C . LEU A 1 135 ? 15.501 -16.841 -30.606 1.00 93.75 135 LEU A C 1
ATOM 1078 O O . LEU A 1 135 ? 15.591 -16.023 -31.519 1.00 93.75 135 LEU A O 1
ATOM 1082 N N . GLY A 1 136 ? 15.504 -18.157 -30.815 1.00 93.12 136 GLY A N 1
ATOM 1083 C CA . GLY A 1 136 ? 15.419 -18.753 -32.149 1.00 93.12 136 GLY A CA 1
ATOM 1084 C C . GLY A 1 136 ? 13.961 -18.899 -32.567 1.00 93.12 136 GLY A C 1
ATOM 1085 O O . GLY A 1 136 ? 13.149 -19.372 -31.774 1.00 93.12 136 GLY A O 1
ATOM 1086 N N . VAL A 1 137 ? 13.635 -18.495 -33.794 1.00 91.69 137 VAL A N 1
ATOM 1087 C CA . VAL A 1 137 ? 12.314 -18.705 -34.397 1.00 91.69 137 VAL A CA 1
ATOM 1088 C C . VAL A 1 137 ? 12.528 -19.420 -35.723 1.00 91.69 137 VAL A C 1
ATOM 1090 O O . VAL A 1 137 ? 13.262 -18.923 -36.575 1.00 91.69 137 VAL A O 1
ATOM 1093 N N . GLU A 1 138 ? 11.914 -20.585 -35.882 1.00 89.81 138 GLU A N 1
ATOM 1094 C CA . GLU A 1 138 ? 11.860 -21.311 -37.149 1.00 89.81 138 GLU A CA 1
ATOM 1095 C C . GLU A 1 138 ? 10.516 -21.000 -37.815 1.00 89.81 138 GLU A C 1
ATOM 1097 O O . GLU A 1 138 ? 9.482 -20.971 -37.145 1.00 89.81 138 GLU A O 1
ATOM 1102 N N . SER A 1 139 ? 10.537 -20.686 -39.111 1.00 80.12 139 SER A N 1
ATOM 1103 C CA . SER A 1 139 ? 9.333 -20.381 -39.884 1.00 80.12 139 SER A CA 1
ATOM 1104 C C . SER A 1 139 ? 9.318 -21.235 -41.142 1.00 80.12 139 SER A C 1
ATOM 1106 O O . SER A 1 139 ? 10.013 -20.922 -42.106 1.00 80.12 139 SER A O 1
ATOM 1108 N N . ASP A 1 140 ? 8.480 -22.266 -41.151 1.00 75.38 140 ASP A N 1
ATOM 1109 C CA . ASP A 1 140 ? 8.180 -23.049 -42.348 1.00 75.38 140 ASP A CA 1
ATOM 1110 C C . ASP A 1 140 ? 7.162 -22.283 -43.203 1.00 75.38 140 ASP A C 1
ATOM 1112 O O . ASP A 1 140 ? 5.954 -22.498 -43.108 1.00 75.38 140 ASP A O 1
AT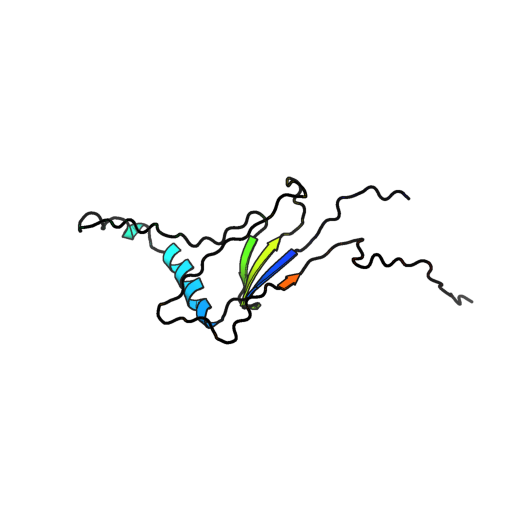OM 1116 N N . VAL A 1 141 ? 7.628 -21.325 -44.008 1.00 69.00 141 VAL A N 1
ATOM 1117 C CA . VAL A 1 141 ? 6.812 -20.776 -45.104 1.00 69.00 141 VAL A CA 1
ATOM 1118 C C . VAL A 1 141 ? 7.332 -21.376 -46.401 1.00 69.00 141 VAL A C 1
ATOM 1120 O O . VAL A 1 141 ? 8.465 -21.107 -46.801 1.00 69.00 141 VAL A O 1
ATOM 1123 N N . GLN A 1 142 ? 6.498 -22.228 -46.997 1.00 53.78 142 GLN A N 1
ATOM 1124 C CA . GLN A 1 142 ? 6.759 -23.008 -48.205 1.00 53.78 142 GLN A CA 1
ATOM 1125 C C . GLN A 1 142 ? 6.152 -22.339 -49.440 1.00 5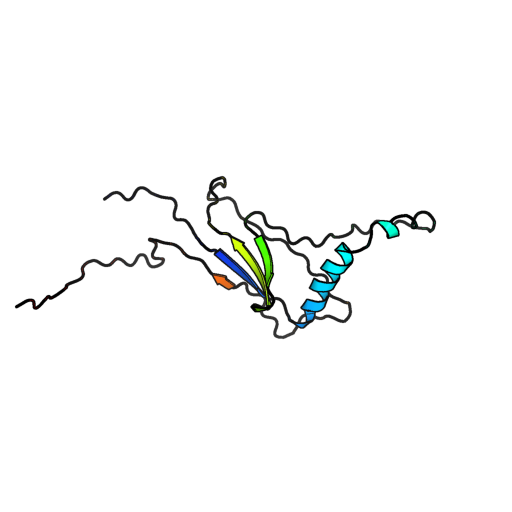3.78 142 GLN A C 1
ATOM 1127 O O . GLN A 1 142 ? 5.034 -21.786 -49.317 1.00 53.78 142 GLN A O 1
#

Organism: Mustela putorius furo (NCBI:txid9669)